Protein AF-A0A419TB53-F1 (afdb_monomer_lite)

pLDDT: mean 90.7, std 9.92, range [53.66, 97.88]

Secondary structure (DSSP, 8-state):
--HHHHHHHHT---S-TT-TTTT-HHHHHHHHHTTTB--GGGS-HHHHTT---BHHHHHHHHHH--

Sequence (66 aa):
MSADLKCNIDNCTCTYTACLRRGKCCECISYHRGKNEIPGCFFTEAGEKTYDRSIENFIADYKNNK

Radius of gyration: 11.99 Å; chains: 1; bounding box: 27×24×31 Å

Organism: NCBI:txid99594

Structure (mmCIF, N/CA/C/O backbone):
data_AF-A0A419TB53-F1
#
_entry.id   AF-A0A419TB53-F1
#
loop_
_atom_site.group_PDB
_atom_site.id
_atom_site.type_symbol
_atom_site.label_atom_id
_atom_site.label_alt_id
_atom_site.label_comp_id
_atom_site.label_asym_id
_atom_site.label_entity_id
_atom_site.label_seq_id
_atom_site.pdbx_PDB_ins_code
_atom_site.Cartn_x
_atom_site.Cartn_y
_atom_site.Cartn_z
_atom_site.occupancy
_atom_site.B_iso_or_equiv
_atom_site.auth_seq_id
_atom_site.auth_comp_id
_atom_site.auth_asym_id
_atom_site.auth_atom_id
_atom_site.pdbx_PDB_model_num
ATOM 1 N N . MET A 1 1 ? 13.861 -1.957 -21.171 1.00 55.78 1 MET A N 1
ATOM 2 C CA . MET A 1 1 ? 12.805 -1.829 -20.143 1.00 55.78 1 MET A CA 1
ATOM 3 C C . MET A 1 1 ? 11.471 -1.849 -20.866 1.00 55.78 1 MET A C 1
ATOM 5 O O . MET A 1 1 ? 11.335 -1.084 -21.812 1.00 55.78 1 MET A O 1
ATOM 9 N N . SER A 1 2 ? 10.547 -2.750 -20.515 1.00 61.22 2 SER A N 1
ATOM 10 C CA . SER A 1 2 ? 9.196 -2.739 -21.099 1.00 61.22 2 SER A CA 1
ATOM 11 C C . SER A 1 2 ? 8.485 -1.432 -20.734 1.00 61.22 2 SER A C 1
ATOM 13 O O . SER A 1 2 ? 8.717 -0.886 -19.651 1.00 61.22 2 SER A O 1
ATOM 15 N N . ALA A 1 3 ? 7.651 -0.908 -21.635 1.00 64.81 3 ALA A N 1
ATOM 16 C CA . ALA A 1 3 ? 6.929 0.349 -21.422 1.00 64.81 3 ALA A CA 1
ATOM 17 C C . ALA A 1 3 ? 6.064 0.309 -20.144 1.00 64.81 3 ALA A C 1
ATOM 19 O O . ALA A 1 3 ? 5.984 1.299 -19.416 1.00 64.81 3 ALA A O 1
ATOM 20 N N . ASP A 1 4 ? 5.528 -0.867 -19.813 1.00 68.81 4 ASP A N 1
ATOM 21 C CA . ASP A 1 4 ? 4.697 -1.114 -18.631 1.00 68.81 4 ASP A CA 1
ATOM 22 C C . ASP A 1 4 ? 5.477 -0.970 -17.319 1.00 68.81 4 ASP A C 1
ATOM 24 O O . ASP A 1 4 ? 4.963 -0.446 -16.333 1.00 68.81 4 ASP A O 1
ATOM 28 N N . LEU A 1 5 ? 6.751 -1.383 -17.300 1.00 77.69 5 LEU A N 1
ATOM 29 C CA . LEU A 1 5 ? 7.568 -1.324 -16.089 1.00 77.69 5 LEU A CA 1
ATOM 30 C C . LEU A 1 5 ? 7.874 0.123 -15.696 1.00 77.69 5 LEU A C 1
ATOM 32 O O . LEU A 1 5 ? 7.839 0.456 -14.515 1.00 77.69 5 LEU A O 1
ATOM 36 N N . LYS A 1 6 ? 8.149 0.988 -16.680 1.00 77.12 6 LYS A N 1
ATOM 37 C CA . LYS A 1 6 ? 8.453 2.401 -16.425 1.00 77.12 6 LYS A CA 1
ATOM 38 C C . LYS A 1 6 ? 7.241 3.127 -15.834 1.00 77.12 6 LYS A C 1
ATOM 40 O O . LYS A 1 6 ? 7.370 3.740 -14.781 1.00 77.12 6 LYS A O 1
ATOM 45 N N . CYS A 1 7 ? 6.066 2.964 -16.447 1.00 83.81 7 CYS A N 1
ATOM 46 C CA . CYS A 1 7 ? 4.814 3.538 -15.945 1.00 83.81 7 CYS A CA 1
ATOM 47 C C . CYS A 1 7 ? 4.532 3.106 -14.496 1.00 83.81 7 CYS A C 1
ATOM 49 O O . CYS A 1 7 ? 4.200 3.923 -13.640 1.00 83.81 7 CYS A O 1
ATOM 51 N N . ASN A 1 8 ? 4.735 1.826 -14.185 1.00 88.62 8 ASN A N 1
ATOM 52 C CA . ASN A 1 8 ? 4.491 1.312 -12.842 1.00 88.62 8 ASN A CA 1
ATOM 53 C C . ASN A 1 8 ? 5.502 1.820 -11.803 1.00 88.62 8 ASN A C 1
ATOM 55 O O . ASN A 1 8 ? 5.141 1.972 -10.638 1.00 88.62 8 ASN A O 1
ATOM 59 N N . ILE A 1 9 ? 6.764 2.052 -12.185 1.00 89.62 9 ILE A N 1
ATOM 60 C CA . ILE A 1 9 ? 7.772 2.633 -11.283 1.00 89.62 9 ILE A CA 1
ATOM 61 C C . ILE A 1 9 ? 7.374 4.060 -10.905 1.00 89.62 9 ILE A C 1
ATOM 63 O O . ILE A 1 9 ? 7.400 4.385 -9.717 1.00 89.62 9 ILE A O 1
ATOM 67 N N . ASP A 1 10 ? 6.968 4.863 -11.891 1.00 89.12 10 ASP A N 1
ATOM 68 C CA . ASP A 1 10 ? 6.592 6.268 -11.698 1.00 89.12 10 ASP A CA 1
ATOM 69 C C . ASP A 1 10 ? 5.349 6.412 -10.797 1.00 89.12 10 ASP A C 1
ATOM 71 O O . ASP A 1 10 ? 5.227 7.382 -10.056 1.00 89.12 10 ASP A O 1
ATOM 75 N N . ASN A 1 11 ? 4.463 5.410 -10.795 1.00 88.00 11 ASN A N 1
ATOM 76 C CA . ASN A 1 11 ? 3.250 5.381 -9.969 1.00 88.00 11 ASN A CA 1
ATOM 77 C C . ASN A 1 11 ? 3.406 4.612 -8.642 1.00 88.00 11 ASN A C 1
ATOM 79 O O . ASN A 1 11 ? 2.463 4.522 -7.856 1.00 88.00 11 ASN A O 1
ATOM 83 N N . CYS A 1 12 ? 4.569 4.016 -8.362 1.00 92.62 12 CYS A N 1
ATOM 84 C CA . CYS A 1 12 ? 4.753 3.235 -7.143 1.00 92.62 12 CYS A CA 1
ATOM 85 C C . CYS A 1 12 ? 5.038 4.148 -5.941 1.00 92.62 12 CYS A C 1
ATOM 87 O O . CYS A 1 12 ? 6.144 4.661 -5.784 1.00 92.62 12 CYS A O 1
ATOM 89 N N . THR A 1 13 ? 4.075 4.280 -5.030 1.00 92.00 13 THR A N 1
ATOM 90 C CA . THR A 1 13 ? 4.202 5.111 -3.816 1.00 92.00 13 THR A CA 1
ATOM 91 C C . THR A 1 13 ? 4.675 4.348 -2.576 1.00 92.00 13 THR A C 1
ATOM 93 O O . THR A 1 13 ? 4.793 4.937 -1.507 1.00 92.00 13 THR A O 1
ATOM 96 N N . CYS A 1 14 ? 5.008 3.056 -2.701 1.00 93.19 14 CYS A N 1
ATOM 97 C CA . CYS A 1 14 ? 5.572 2.278 -1.594 1.00 93.19 14 CYS A CA 1
ATOM 98 C C . CYS A 1 14 ? 6.820 2.973 -1.023 1.00 93.19 14 CYS A C 1
ATOM 100 O O . CYS A 1 14 ? 7.742 3.303 -1.781 1.00 93.19 14 CYS A O 1
ATOM 102 N N . THR A 1 15 ? 6.874 3.155 0.298 1.00 92.25 15 THR A N 1
ATOM 103 C CA . THR A 1 15 ? 7.974 3.866 0.979 1.00 92.25 15 THR A CA 1
ATOM 104 C C . THR A 1 15 ? 9.267 3.057 0.994 1.00 92.25 15 THR A C 1
ATOM 106 O O . THR A 1 15 ? 10.354 3.617 1.138 1.00 92.25 15 THR A O 1
ATOM 109 N N . TYR A 1 16 ? 9.190 1.741 0.770 1.00 91.44 16 TYR A N 1
ATOM 110 C CA . TYR A 1 16 ? 10.363 0.879 0.687 1.00 91.44 16 TYR A CA 1
ATOM 111 C C . TYR A 1 16 ? 11.039 0.971 -0.692 1.00 91.44 16 TYR A C 1
ATOM 113 O O . TYR A 1 16 ? 10.815 0.158 -1.593 1.00 91.44 16 TYR A O 1
ATOM 121 N N . THR A 1 17 ? 11.888 1.984 -0.866 1.00 89.25 17 THR A N 1
ATOM 122 C CA . THR A 1 17 ? 12.566 2.303 -2.138 1.00 89.25 17 THR A CA 1
ATOM 123 C C . THR A 1 17 ? 13.533 1.217 -2.615 1.00 89.25 17 THR A C 1
ATOM 125 O O . THR A 1 17 ? 13.688 1.038 -3.821 1.00 89.25 17 THR A O 1
ATOM 128 N N . ALA A 1 18 ? 14.115 0.436 -1.699 1.00 92.00 18 ALA A N 1
ATOM 129 C CA . ALA A 1 18 ? 14.998 -0.694 -2.009 1.00 92.00 18 ALA A CA 1
ATOM 130 C C . ALA A 1 18 ? 14.248 -1.986 -2.413 1.00 92.00 18 ALA A C 1
ATOM 132 O O . ALA A 1 18 ? 14.861 -3.042 -2.576 1.00 92.00 18 ALA A O 1
ATOM 133 N N . CYS A 1 19 ? 12.919 -1.941 -2.566 1.00 92.38 19 CYS A N 1
ATOM 134 C CA . CYS A 1 19 ? 12.122 -3.112 -2.918 1.00 92.38 19 CYS A CA 1
ATOM 135 C C . CYS A 1 19 ? 12.471 -3.660 -4.313 1.00 92.38 19 CYS A C 1
ATOM 137 O O . CYS A 1 19 ? 12.252 -3.006 -5.332 1.00 92.38 19 CYS A O 1
ATOM 139 N N . LEU A 1 20 ? 12.885 -4.929 -4.378 1.00 93.25 20 LEU A N 1
ATOM 140 C CA . LEU A 1 20 ? 13.201 -5.637 -5.632 1.00 93.25 20 LEU A CA 1
ATOM 141 C C . LEU A 1 20 ? 11.996 -5.810 -6.583 1.00 93.25 20 LEU A C 1
ATOM 143 O O . LEU A 1 20 ? 12.166 -6.155 -7.756 1.00 93.25 20 LEU A O 1
ATOM 147 N N . ARG A 1 21 ? 10.775 -5.600 -6.070 1.00 94.12 21 ARG A N 1
ATOM 148 C CA . ARG A 1 21 ? 9.496 -5.724 -6.794 1.00 94.12 21 ARG A CA 1
ATOM 149 C C . ARG A 1 21 ? 8.902 -4.365 -7.177 1.00 94.12 21 ARG A C 1
ATOM 151 O O . ARG A 1 21 ? 7.785 -4.313 -7.686 1.00 94.12 21 ARG A O 1
ATOM 158 N N . ARG A 1 22 ? 9.613 -3.259 -6.927 1.00 92.06 22 ARG A N 1
ATOM 159 C CA . ARG A 1 22 ? 9.152 -1.904 -7.260 1.00 92.06 22 ARG A CA 1
ATOM 160 C C . ARG A 1 22 ? 8.864 -1.800 -8.764 1.00 92.06 22 ARG A C 1
ATOM 162 O O . ARG A 1 22 ? 9.695 -2.182 -9.583 1.00 92.06 22 ARG A O 1
ATOM 169 N N . GLY A 1 23 ? 7.657 -1.356 -9.119 1.00 91.50 23 GLY A N 1
ATOM 170 C CA . GLY A 1 23 ? 7.162 -1.316 -10.504 1.00 91.50 23 GLY A CA 1
ATOM 171 C C . GLY A 1 23 ? 6.725 -2.664 -11.100 1.00 91.50 23 GLY A C 1
ATOM 172 O O . GLY A 1 23 ? 6.111 -2.705 -12.165 1.00 91.50 23 GLY A O 1
ATOM 173 N N . LYS A 1 24 ? 6.975 -3.785 -10.416 1.00 93.25 24 LYS A N 1
ATOM 174 C CA . LYS A 1 24 ? 6.557 -5.126 -10.842 1.00 93.25 24 LYS A CA 1
ATOM 175 C C . LYS A 1 24 ? 5.248 -5.508 -10.151 1.00 93.25 24 LYS A C 1
ATOM 177 O O . LYS A 1 24 ? 5.232 -6.348 -9.253 1.00 93.25 24 LYS A O 1
ATOM 182 N N . CYS A 1 25 ? 4.143 -4.865 -10.534 1.00 92.75 25 CYS A N 1
ATOM 183 C CA . CYS A 1 25 ? 2.870 -4.938 -9.803 1.00 92.75 25 CYS A CA 1
ATOM 184 C C . CYS A 1 25 ? 2.374 -6.373 -9.551 1.00 92.75 25 CYS A C 1
ATOM 186 O O . CYS A 1 25 ? 1.992 -6.684 -8.426 1.00 92.75 25 CYS A O 1
ATOM 188 N N . CYS A 1 26 ? 2.457 -7.273 -10.537 1.00 93.50 26 CYS A N 1
ATOM 189 C CA . CYS A 1 26 ? 2.057 -8.673 -10.353 1.00 93.50 26 CYS A CA 1
ATOM 190 C C . CYS A 1 26 ? 2.903 -9.395 -9.287 1.00 93.50 26 CYS A C 1
ATOM 192 O O . CYS A 1 26 ? 2.357 -10.095 -8.434 1.00 93.50 26 CYS A O 1
ATOM 194 N N . GLU A 1 27 ? 4.226 -9.194 -9.291 1.00 95.88 27 GLU A N 1
ATOM 195 C CA . GLU A 1 27 ? 5.126 -9.767 -8.278 1.00 95.88 27 GLU A CA 1
ATOM 196 C C . GLU A 1 27 ? 4.883 -9.150 -6.895 1.00 95.88 27 GLU A C 1
ATOM 198 O O . GLU A 1 27 ? 4.895 -9.858 -5.890 1.00 95.88 27 GLU A O 1
ATOM 203 N N . CYS A 1 28 ? 4.648 -7.836 -6.842 1.00 95.69 28 CYS A N 1
ATOM 204 C CA . CYS A 1 28 ? 4.352 -7.094 -5.619 1.00 95.69 28 CYS A CA 1
ATOM 205 C C . CYS A 1 28 ? 3.066 -7.605 -4.947 1.00 95.69 28 CYS A C 1
ATOM 207 O O . CYS A 1 28 ? 3.086 -7.969 -3.771 1.00 95.69 28 CYS A O 1
ATOM 209 N N . ILE A 1 29 ? 1.975 -7.707 -5.715 1.00 96.31 29 ILE A N 1
ATOM 210 C CA . ILE A 1 29 ? 0.679 -8.205 -5.237 1.00 96.31 29 ILE A CA 1
ATOM 211 C C . ILE A 1 29 ? 0.801 -9.656 -4.775 1.00 96.31 29 ILE A C 1
ATOM 213 O O . ILE A 1 29 ? 0.351 -9.979 -3.680 1.00 96.31 29 ILE A O 1
ATOM 217 N N . SER A 1 30 ? 1.430 -10.525 -5.572 1.00 97.88 30 SER A N 1
ATOM 218 C CA . SER A 1 30 ? 1.616 -11.936 -5.208 1.00 97.88 30 SER A CA 1
ATOM 219 C C . SER A 1 30 ? 2.386 -12.088 -3.889 1.00 97.88 30 SER A C 1
ATOM 221 O O . SER A 1 30 ? 1.974 -12.840 -3.006 1.00 97.88 30 SER A O 1
ATOM 223 N N . TYR A 1 31 ? 3.457 -11.307 -3.714 1.00 97.12 31 TYR A N 1
ATOM 224 C CA . TYR A 1 31 ? 4.271 -11.322 -2.501 1.00 97.12 31 TYR A CA 1
ATOM 225 C C . TYR A 1 31 ? 3.498 -10.885 -1.252 1.00 97.12 31 TYR A C 1
ATOM 227 O O . TYR A 1 31 ? 3.503 -11.607 -0.258 1.00 97.12 31 TYR A O 1
ATOM 235 N N . HIS A 1 32 ? 2.829 -9.729 -1.299 1.00 97.50 32 HIS A N 1
ATOM 236 C CA . HIS A 1 32 ? 2.083 -9.217 -0.146 1.00 97.50 32 HIS A CA 1
ATOM 237 C C . HIS A 1 32 ? 0.846 -10.069 0.156 1.00 97.50 32 HIS A C 1
ATOM 239 O O . HIS A 1 32 ? 0.603 -10.401 1.313 1.00 97.50 32 HIS A O 1
ATOM 245 N N . ARG A 1 33 ? 0.141 -10.565 -0.870 1.00 97.56 33 ARG A N 1
ATOM 246 C CA . ARG A 1 33 ? -0.978 -11.499 -0.684 1.00 97.56 33 ARG A CA 1
ATOM 247 C C . ARG A 1 33 ? -0.551 -12.766 0.058 1.00 97.56 33 ARG A C 1
ATOM 249 O O . ARG A 1 33 ? -1.268 -13.212 0.944 1.00 97.56 33 ARG A O 1
ATOM 256 N N . GLY A 1 34 ? 0.621 -13.322 -0.260 1.00 97.62 34 GLY A N 1
ATOM 257 C CA . GLY A 1 34 ? 1.174 -14.483 0.449 1.00 97.62 34 GLY A CA 1
ATOM 258 C C . GLY A 1 34 ? 1.508 -14.222 1.925 1.00 97.62 34 GLY A C 1
ATOM 259 O O . GLY A 1 34 ? 1.710 -15.169 2.679 1.00 97.62 34 GLY A O 1
ATOM 260 N N . LYS A 1 35 ? 1.548 -12.953 2.340 1.00 97.19 35 LYS A N 1
ATOM 261 C CA . LYS A 1 35 ? 1.805 -12.503 3.711 1.00 97.19 35 LYS A CA 1
ATOM 262 C C . LYS A 1 35 ? 0.560 -11.982 4.432 1.00 97.19 35 LYS A C 1
ATOM 264 O O . LYS A 1 35 ? 0.688 -11.500 5.549 1.00 97.19 35 LYS A O 1
ATOM 269 N N . ASN A 1 36 ? -0.620 -12.071 3.811 1.00 97.25 36 ASN A N 1
ATOM 270 C CA . ASN A 1 36 ? -1.834 -11.378 4.262 1.00 97.25 36 ASN A CA 1
ATOM 271 C C . ASN A 1 36 ? -1.632 -9.857 4.415 1.00 97.25 36 ASN A C 1
ATOM 273 O O . ASN A 1 36 ? -2.213 -9.225 5.292 1.00 97.25 36 ASN A O 1
ATOM 277 N N . GLU A 1 37 ? -0.807 -9.276 3.544 1.00 97.62 37 GLU A N 1
ATOM 278 C CA . GLU A 1 37 ? -0.523 -7.845 3.483 1.00 97.62 37 GLU A CA 1
ATOM 279 C C . GLU A 1 37 ? -1.140 -7.214 2.225 1.00 97.62 37 GLU A C 1
ATOM 281 O O . GLU A 1 37 ? -1.340 -7.870 1.196 1.00 97.62 37 GLU A O 1
ATOM 286 N N . ILE A 1 38 ? -1.368 -5.906 2.283 1.00 97.38 38 ILE A N 1
ATOM 287 C CA . ILE A 1 38 ? -1.727 -5.065 1.142 1.00 97.38 38 ILE A CA 1
ATOM 288 C C . ILE A 1 38 ? -0.468 -4.333 0.645 1.00 97.38 38 ILE A C 1
ATOM 290 O O . ILE A 1 38 ? 0.316 -3.843 1.458 1.00 97.38 38 ILE A O 1
ATOM 294 N N . PRO A 1 39 ? -0.215 -4.234 -0.675 1.00 96.50 39 PRO A N 1
ATOM 295 C CA . PRO A 1 39 ? 0.920 -3.465 -1.167 1.00 96.50 39 PRO A CA 1
ATOM 296 C C . PRO A 1 39 ? 0.869 -2.003 -0.717 1.00 96.50 39 PRO A C 1
ATOM 298 O O . PRO A 1 39 ? -0.181 -1.367 -0.742 1.00 96.50 39 PRO A O 1
ATOM 301 N N . GLY A 1 40 ? 2.029 -1.440 -0.392 1.00 95.06 40 GLY A N 1
ATOM 302 C CA . GLY A 1 40 ? 2.111 -0.084 0.152 1.00 95.06 40 GLY A CA 1
ATOM 303 C C . GLY A 1 40 ? 1.529 1.020 -0.732 1.00 95.06 40 GLY A C 1
ATOM 304 O O . GLY A 1 40 ? 1.091 2.050 -0.240 1.00 95.06 40 GLY A O 1
ATOM 305 N N . CYS A 1 41 ? 1.456 0.794 -2.046 1.00 93.81 41 CYS A N 1
ATOM 306 C CA . CYS A 1 41 ? 0.872 1.750 -2.985 1.00 93.81 41 CYS A CA 1
ATOM 307 C C . CYS A 1 41 ? -0.651 1.929 -2.867 1.00 93.81 41 CYS A C 1
ATOM 309 O O . CYS A 1 41 ? -1.198 2.806 -3.527 1.00 93.81 41 CYS A O 1
ATOM 311 N N . PHE A 1 42 ? -1.338 1.097 -2.079 1.00 94.25 42 PHE A N 1
ATOM 312 C CA . PHE A 1 42 ? -2.773 1.246 -1.815 1.00 94.25 42 PHE A CA 1
ATOM 313 C C . PHE A 1 42 ? -3.076 2.145 -0.612 1.00 94.25 42 PHE A C 1
ATOM 315 O O . PHE A 1 42 ? -4.221 2.558 -0.451 1.00 94.25 42 PHE A O 1
ATOM 322 N N . PHE A 1 43 ? -2.078 2.437 0.218 1.00 95.50 43 PHE A N 1
ATOM 323 C CA . PHE A 1 43 ? -2.227 3.288 1.391 1.00 95.50 43 PHE A CA 1
ATOM 324 C C . PHE A 1 43 ? -1.984 4.755 1.030 1.00 95.50 43 PHE A C 1
ATOM 326 O O . PHE A 1 43 ? -1.317 5.077 0.039 1.00 95.50 43 PHE A O 1
ATOM 333 N N . THR A 1 44 ? -2.475 5.660 1.871 1.00 94.19 44 THR A N 1
ATOM 334 C CA . THR A 1 44 ? -2.019 7.048 1.874 1.00 94.19 44 THR A CA 1
ATOM 335 C C . THR A 1 44 ? -0.545 7.147 2.255 1.00 94.19 44 THR A C 1
ATOM 337 O O . THR A 1 44 ? 0.048 6.216 2.803 1.00 94.19 44 THR A O 1
ATOM 340 N N . GLU A 1 45 ? 0.062 8.312 2.017 1.00 92.94 45 GLU A N 1
ATOM 341 C CA . GLU A 1 45 ? 1.439 8.562 2.451 1.00 92.94 45 GLU A CA 1
ATOM 342 C C . GLU A 1 45 ? 1.596 8.396 3.973 1.00 92.94 45 GLU A C 1
ATOM 344 O O . GLU A 1 45 ? 2.607 7.870 4.436 1.00 92.94 45 GLU A O 1
ATOM 349 N N . ALA A 1 46 ? 0.599 8.817 4.757 1.00 92.69 46 ALA A N 1
ATOM 350 C CA . ALA A 1 46 ? 0.610 8.649 6.207 1.00 92.69 46 ALA A CA 1
ATOM 351 C C . ALA A 1 46 ? 0.457 7.173 6.606 1.00 92.69 46 ALA A C 1
ATOM 353 O O . ALA A 1 46 ? 1.211 6.700 7.455 1.00 92.69 46 ALA A O 1
ATOM 354 N N . GLY A 1 47 ? -0.458 6.447 5.958 1.00 94.69 47 GLY A N 1
ATOM 35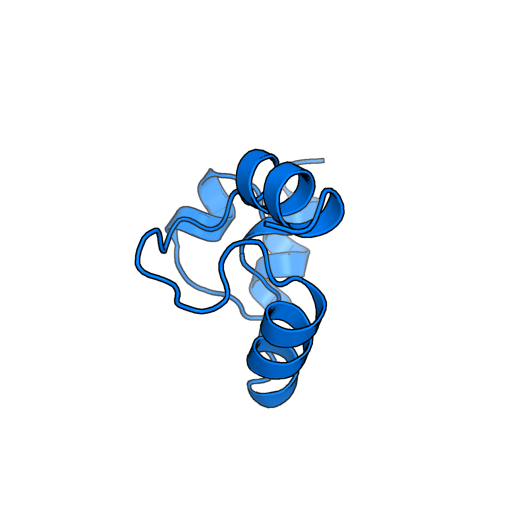5 C CA . GLY A 1 47 ? -0.680 5.020 6.184 1.00 94.6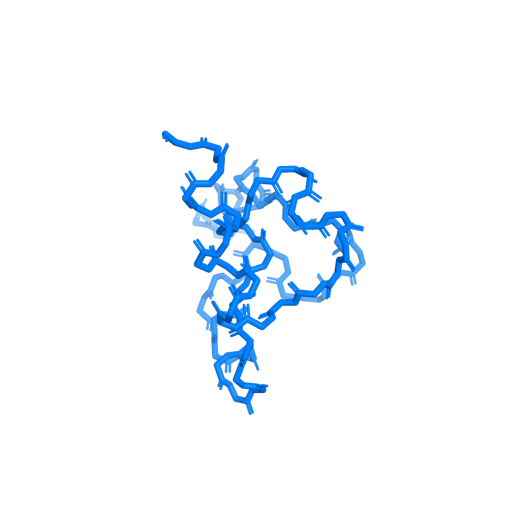9 47 GLY A CA 1
ATOM 356 C C . GLY A 1 47 ? 0.546 4.167 5.853 1.00 94.69 47 GLY A C 1
ATOM 357 O O . GLY A 1 47 ? 1.001 3.398 6.690 1.00 94.69 47 GLY A O 1
ATOM 358 N N . GLU A 1 48 ? 1.162 4.346 4.682 1.00 95.25 48 GLU A N 1
ATOM 359 C CA . GLU A 1 48 ? 2.347 3.564 4.284 1.00 95.25 48 GLU A CA 1
ATOM 360 C C . GLU A 1 48 ? 3.588 3.894 5.140 1.00 95.25 48 GLU A C 1
ATOM 362 O O . GLU A 1 48 ? 4.485 3.059 5.286 1.00 95.25 48 GLU A O 1
ATOM 367 N N . LYS A 1 49 ? 3.661 5.089 5.749 1.00 93.81 49 LYS A N 1
ATOM 368 C C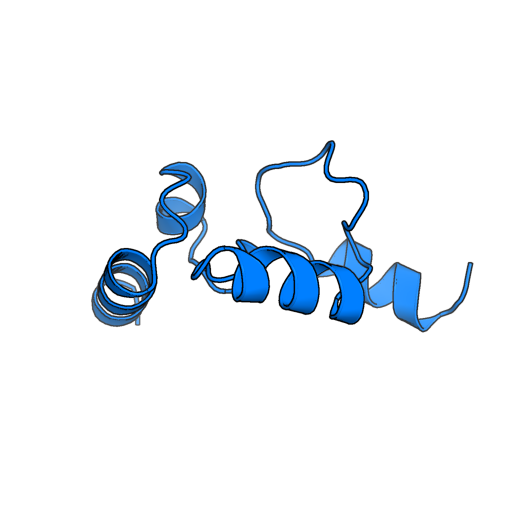A . LYS A 1 49 ? 4.740 5.456 6.688 1.00 93.81 49 LYS A CA 1
ATOM 369 C C . LYS A 1 49 ? 4.694 4.677 8.004 1.00 93.81 49 LYS A C 1
ATOM 371 O O . LYS A 1 49 ? 5.716 4.633 8.687 1.00 93.81 49 LYS A O 1
ATOM 376 N N . THR A 1 50 ? 3.565 4.061 8.365 1.00 94.00 50 THR A N 1
ATOM 377 C CA . THR A 1 50 ? 3.491 3.201 9.560 1.00 94.00 50 THR A CA 1
ATOM 378 C C . THR A 1 50 ? 4.106 1.824 9.321 1.00 94.00 50 THR A C 1
ATOM 380 O O . THR A 1 50 ? 4.407 1.122 10.282 1.00 94.00 50 THR A O 1
ATOM 383 N N . TYR A 1 51 ? 4.309 1.442 8.052 1.00 94.12 51 TYR A N 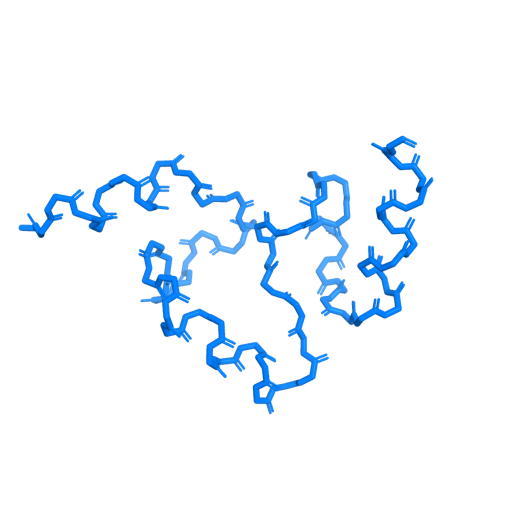1
ATOM 384 C CA . TYR A 1 51 ? 4.740 0.111 7.609 1.00 94.12 51 TYR A CA 1
ATOM 385 C C . TYR A 1 51 ? 3.814 -1.043 8.022 1.00 94.12 51 TYR A C 1
ATOM 387 O O . TYR A 1 51 ? 4.119 -2.201 7.726 1.00 94.12 51 TYR A O 1
ATOM 395 N N . ASP A 1 52 ? 2.672 -0.747 8.644 1.00 96.62 52 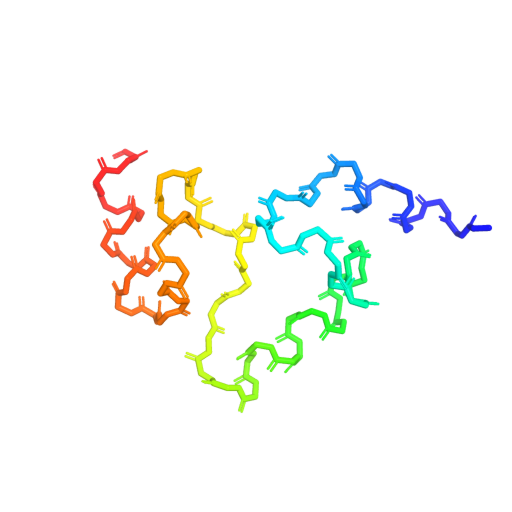ASP A N 1
ATOM 396 C CA . ASP A 1 52 ? 1.637 -1.725 8.936 1.00 96.62 52 ASP A CA 1
ATOM 397 C C . ASP A 1 52 ? 0.823 -1.972 7.664 1.00 96.62 52 ASP A C 1
ATOM 399 O O . ASP A 1 52 ? -0.077 -1.218 7.302 1.00 96.62 52 ASP A O 1
ATOM 403 N N . ARG A 1 53 ? 1.171 -3.042 6.953 1.00 96.19 53 ARG A N 1
ATOM 404 C CA . ARG A 1 53 ? 0.501 -3.428 5.708 1.00 96.19 53 ARG A CA 1
ATOM 405 C C . ARG A 1 53 ? -0.639 -4.419 5.926 1.00 96.19 53 ARG A C 1
ATOM 407 O O . ARG A 1 53 ? -1.036 -5.088 4.975 1.00 96.19 53 ARG A O 1
ATOM 414 N N . SER A 1 54 ? -1.153 -4.534 7.151 1.00 97.81 54 SER A N 1
ATOM 415 C CA . SER A 1 54 ? -2.317 -5.367 7.452 1.00 97.81 54 SER A CA 1
ATOM 416 C C . SER A 1 54 ? -3.571 -4.888 6.715 1.00 97.81 54 SER A C 1
ATOM 418 O O . SER A 1 54 ? -3.701 -3.726 6.312 1.00 97.81 54 SER A O 1
ATOM 420 N N . ILE A 1 55 ? -4.521 -5.805 6.536 1.00 97.25 55 ILE A N 1
ATOM 421 C CA . ILE A 1 55 ? -5.824 -5.495 5.939 1.00 97.25 55 ILE A CA 1
ATOM 422 C C . ILE A 1 55 ? -6.592 -4.524 6.847 1.00 97.25 55 ILE A C 1
ATOM 424 O O . ILE A 1 55 ? -7.252 -3.607 6.360 1.00 97.25 55 ILE A O 1
ATOM 428 N N . GLU A 1 56 ? -6.473 -4.692 8.163 1.00 97.25 56 GLU A N 1
ATOM 429 C CA . GLU A 1 56 ? -7.088 -3.841 9.176 1.00 97.25 56 GLU A CA 1
ATOM 430 C C . GLU A 1 56 ? -6.591 -2.398 9.061 1.00 97.25 56 GLU A C 1
ATOM 432 O O . GLU A 1 56 ? -7.410 -1.474 9.001 1.00 97.25 56 GLU A O 1
ATOM 437 N N . ASN A 1 57 ? -5.270 -2.200 8.961 1.00 96.50 57 ASN A N 1
ATOM 438 C CA . ASN A 1 57 ? -4.703 -0.868 8.785 1.00 96.50 57 ASN A CA 1
ATOM 439 C C . ASN A 1 57 ? -5.100 -0.260 7.435 1.00 96.50 57 ASN A C 1
ATOM 441 O O . ASN A 1 57 ? -5.438 0.918 7.384 1.00 96.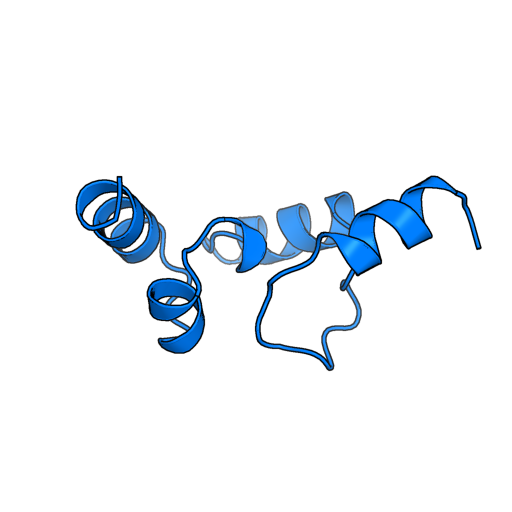50 57 ASN A O 1
ATOM 445 N N . PHE A 1 58 ? -5.154 -1.050 6.356 1.00 96.94 58 PHE A N 1
ATOM 446 C CA . PHE A 1 58 ? -5.634 -0.563 5.056 1.00 96.94 58 PHE A CA 1
ATOM 447 C C . PHE A 1 58 ? -7.077 -0.042 5.136 1.00 96.94 58 PHE A C 1
ATOM 449 O O . PHE A 1 58 ? -7.385 1.039 4.635 1.00 96.94 58 PHE A O 1
ATOM 456 N N . ILE A 1 59 ? -7.969 -0.779 5.804 1.00 96.56 59 ILE A N 1
ATOM 457 C CA . ILE A 1 59 ? -9.365 -0.361 5.989 1.00 96.56 59 ILE A CA 1
ATOM 458 C C . ILE A 1 59 ? -9.447 0.923 6.824 1.00 96.56 59 ILE A C 1
ATOM 460 O O . ILE A 1 59 ? -10.256 1.801 6.512 1.00 96.56 59 ILE A O 1
ATOM 464 N N . ALA A 1 60 ? -8.647 1.037 7.885 1.00 96.06 60 ALA A N 1
ATOM 465 C CA . ALA A 1 60 ? -8.602 2.233 8.720 1.00 96.06 60 ALA A CA 1
ATOM 466 C C . ALA A 1 60 ? -8.073 3.449 7.941 1.00 96.06 60 ALA A C 1
ATOM 468 O O . ALA A 1 60 ? -8.714 4.500 7.937 1.00 96.06 60 ALA A O 1
ATOM 469 N N . ASP A 1 61 ? -6.955 3.291 7.234 1.00 95.38 61 ASP A N 1
ATOM 470 C CA . ASP A 1 61 ? -6.349 4.322 6.392 1.00 95.38 61 ASP A CA 1
ATOM 471 C C . ASP A 1 61 ? -7.325 4.829 5.320 1.00 95.38 61 ASP A C 1
ATOM 473 O O . ASP A 1 61 ? -7.492 6.037 5.153 1.00 95.38 61 ASP A O 1
ATOM 477 N N . TYR A 1 62 ? -8.057 3.919 4.670 1.00 94.38 62 TYR A N 1
ATOM 478 C CA . TYR A 1 62 ? -9.049 4.266 3.653 1.00 94.38 62 TYR A CA 1
ATOM 479 C C . TYR A 1 62 ? -10.265 5.013 4.218 1.00 94.38 62 TYR A C 1
ATOM 481 O O . TYR A 1 62 ? -10.825 5.871 3.543 1.00 94.38 62 TYR A O 1
ATOM 489 N N . LYS A 1 63 ? -10.696 4.701 5.446 1.00 93.00 63 LYS A N 1
ATOM 490 C CA . LYS A 1 63 ? -11.827 5.385 6.100 1.00 93.00 63 LYS A CA 1
ATOM 491 C C . LYS A 1 63 ? -11.476 6.783 6.603 1.00 93.00 63 LYS A C 1
ATOM 493 O O . LYS A 1 63 ? -12.352 7.635 6.652 1.00 93.00 63 LYS A O 1
ATOM 498 N N . ASN A 1 64 ? -10.232 6.995 7.025 1.00 83.25 64 ASN A N 1
ATOM 499 C CA . ASN A 1 64 ? -9.807 8.245 7.658 1.00 83.25 64 ASN A CA 1
ATOM 500 C C . ASN A 1 64 ? -9.330 9.304 6.657 1.00 83.25 64 ASN A C 1
ATOM 502 O O . ASN A 1 64 ? -9.217 10.471 7.020 1.00 83.25 64 ASN A O 1
ATOM 506 N N . ASN A 1 65 ? -9.037 8.908 5.417 1.00 73.50 65 ASN A N 1
ATOM 507 C CA . ASN A 1 65 ? -8.420 9.778 4.417 1.00 73.50 65 ASN A CA 1
ATOM 508 C C . ASN A 1 65 ? -9.211 9.858 3.100 1.00 73.50 65 ASN A C 1
ATOM 510 O O . ASN A 1 65 ? -8.646 10.229 2.066 1.00 73.50 65 ASN A O 1
ATOM 514 N N . LYS A 1 66 ? -10.499 9.498 3.121 1.00 53.66 66 LYS A N 1
ATOM 515 C CA . LYS A 1 66 ? -11.385 9.579 1.960 1.00 53.66 66 LYS A CA 1
ATOM 516 C C . LYS A 1 66 ? -12.725 10.211 2.297 1.00 53.66 66 LYS A C 1
ATOM 518 O O . LYS A 1 66 ? -13.265 9.895 3.377 1.00 53.66 66 LYS A O 1
#

Foldseek 3Di:
DPPQQVVQQVQQPQPPPVDPCRSVVVVQCVVQVVVQFDRLSLADNVLNVVVPRHPVSSVVRVVVPD